Protein AF-A0A8I1EBP3-F1 (afdb_monomer_lite)

Organism: Pseudomonas putida (NCBI:txid303)

Structure (mmCIF, N/CA/C/O backbone):
data_AF-A0A8I1EBP3-F1
#
_entry.id   AF-A0A8I1EBP3-F1
#
loop_
_atom_site.group_PDB
_atom_site.id
_atom_site.type_symbol
_atom_site.label_atom_id
_atom_site.label_alt_id
_atom_site.label_comp_id
_atom_site.label_asym_id
_atom_site.label_entity_id
_atom_site.label_seq_id
_atom_site.pdbx_PDB_ins_code
_atom_site.Cartn_x
_atom_site.Cartn_y
_atom_site.Cartn_z
_atom_site.occupancy
_atom_site.B_iso_or_equiv
_atom_site.auth_seq_id
_atom_site.auth_comp_id
_atom_site.auth_asym_id
_atom_site.auth_atom_id
_atom_site.pdbx_PDB_model_num
ATOM 1 N N . MET A 1 1 ? 16.760 12.905 -13.684 1.00 45.09 1 MET A N 1
ATOM 2 C CA . MET A 1 1 ? 15.327 13.031 -13.357 1.00 45.09 1 MET A CA 1
ATOM 3 C C . MET A 1 1 ? 15.056 11.977 -12.306 1.00 45.09 1 MET A C 1
ATOM 5 O O . MET A 1 1 ? 15.352 10.825 -12.582 1.00 45.09 1 MET A O 1
ATOM 9 N N . SER A 1 2 ? 14.660 12.359 -11.092 1.00 52.59 2 SER A N 1
ATOM 10 C CA . SER A 1 2 ? 14.333 11.382 -10.048 1.00 52.59 2 SER A CA 1
ATOM 11 C C . SER A 1 2 ? 13.019 10.721 -10.438 1.00 52.59 2 SER A C 1
ATOM 13 O O . SER A 1 2 ? 11.999 11.402 -10.520 1.00 52.59 2 SER A O 1
ATOM 15 N N . VAL A 1 3 ? 13.074 9.441 -10.786 1.00 55.97 3 VAL A N 1
ATOM 16 C CA . VAL A 1 3 ? 11.904 8.676 -11.207 1.00 55.97 3 VAL A CA 1
ATOM 17 C C . VAL A 1 3 ? 11.140 8.260 -9.951 1.00 55.97 3 VAL A C 1
ATOM 19 O O . VAL A 1 3 ? 11.754 7.899 -8.946 1.00 55.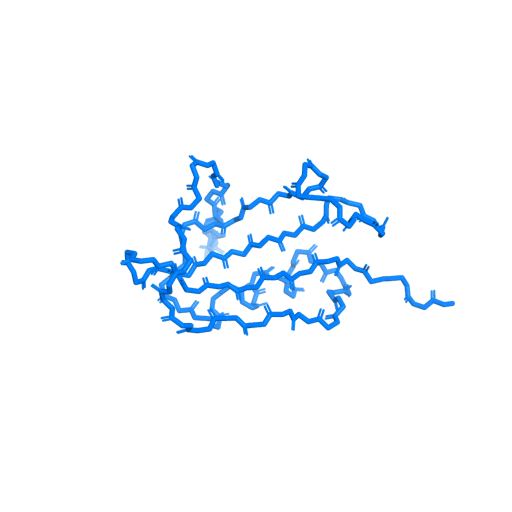97 3 VAL A O 1
ATOM 22 N N . LEU A 1 4 ? 9.820 8.435 -9.958 1.00 65.56 4 LEU A N 1
ATOM 23 C CA . LEU A 1 4 ? 8.978 8.283 -8.774 1.00 65.56 4 LEU A CA 1
ATOM 24 C C . LEU A 1 4 ? 8.028 7.101 -8.959 1.00 65.56 4 LEU A C 1
ATOM 26 O O . LEU A 1 4 ? 7.365 6.993 -9.991 1.00 65.56 4 LEU A O 1
ATOM 30 N N . HIS A 1 5 ? 7.940 6.239 -7.950 1.00 69.50 5 HIS A N 1
ATOM 31 C CA . HIS A 1 5 ? 6.904 5.210 -7.890 1.00 69.50 5 HIS A CA 1
ATOM 32 C C . HIS A 1 5 ? 5.564 5.841 -7.499 1.00 69.50 5 HIS A C 1
ATOM 34 O O . HIS A 1 5 ? 5.520 6.673 -6.585 1.00 69.50 5 HIS A O 1
ATOM 40 N N . ARG A 1 6 ? 4.477 5.419 -8.163 1.00 80.00 6 ARG A N 1
ATOM 41 C CA . ARG A 1 6 ? 3.110 5.715 -7.720 1.00 80.00 6 ARG A CA 1
ATOM 42 C C . ARG A 1 6 ? 2.914 5.113 -6.331 1.00 80.00 6 ARG A C 1
ATOM 44 O O . ARG A 1 6 ? 3.218 3.939 -6.129 1.00 80.00 6 ARG A O 1
ATOM 51 N N . CYS A 1 7 ? 2.437 5.925 -5.396 1.00 85.25 7 CYS A N 1
ATOM 52 C CA . CYS A 1 7 ? 2.168 5.522 -4.025 1.00 85.25 7 CYS A CA 1
ATOM 53 C C . CYS A 1 7 ? 0.872 6.193 -3.573 1.00 85.25 7 CYS A C 1
ATOM 55 O O . CYS A 1 7 ? 0.865 7.386 -3.291 1.00 85.25 7 CYS A O 1
ATOM 57 N N . ASP A 1 8 ? -0.217 5.441 -3.494 1.00 87.81 8 ASP A N 1
ATOM 58 C CA . ASP A 1 8 ? -1.497 5.966 -3.021 1.00 87.81 8 ASP A CA 1
ATOM 59 C C . ASP A 1 8 ? -1.848 5.279 -1.708 1.00 87.81 8 ASP A C 1
ATOM 61 O O . ASP A 1 8 ? -1.821 4.055 -1.630 1.00 87.81 8 ASP A O 1
ATOM 65 N N . ILE A 1 9 ? -2.164 6.048 -0.673 1.00 90.31 9 ILE A N 1
ATOM 66 C CA . ILE A 1 9 ? -2.591 5.557 0.637 1.00 90.31 9 ILE A CA 1
ATOM 67 C C . ILE A 1 9 ? -4.035 5.999 0.836 1.00 90.31 9 ILE A C 1
ATOM 69 O O . ILE A 1 9 ? -4.345 7.185 0.732 1.00 90.31 9 ILE A O 1
ATOM 73 N N . TRP A 1 10 ? -4.927 5.063 1.144 1.00 92.31 10 TRP A N 1
ATOM 74 C CA . TRP A 1 10 ? -6.324 5.389 1.412 1.00 92.31 10 TRP A CA 1
ATOM 75 C C . TRP A 1 10 ? -6.884 4.630 2.601 1.00 92.31 10 TRP A C 1
ATOM 77 O O . TRP A 1 10 ? -6.467 3.515 2.924 1.00 92.31 10 TRP A O 1
ATOM 87 N N . LYS A 1 11 ? -7.886 5.239 3.227 1.00 93.56 11 LYS A N 1
ATOM 88 C CA . LYS A 1 11 ? -8.728 4.603 4.229 1.00 93.56 11 LYS A CA 1
ATOM 89 C C . LYS A 1 11 ? -9.951 4.004 3.546 1.00 93.56 11 LYS A C 1
ATOM 91 O O . LYS A 1 11 ? -10.696 4.715 2.870 1.00 93.56 11 LYS A O 1
ATOM 96 N N . ALA A 1 12 ? -10.163 2.706 3.720 1.00 92.62 12 ALA A N 1
ATOM 97 C CA . ALA A 1 12 ? -11.312 2.013 3.153 1.00 92.62 12 ALA A CA 1
ATOM 98 C C . ALA A 1 12 ? -12.536 2.052 4.087 1.00 92.62 12 ALA A C 1
ATOM 100 O O . ALA A 1 12 ? -12.460 2.464 5.249 1.00 92.62 12 ALA A O 1
ATOM 101 N N . THR A 1 13 ? -13.683 1.598 3.575 1.00 92.31 13 THR A N 1
ATOM 102 C CA . THR A 1 13 ? -14.967 1.561 4.301 1.00 92.31 13 THR A CA 1
ATOM 103 C C . THR A 1 13 ? -14.956 0.695 5.563 1.00 92.31 13 THR A C 1
ATOM 105 O O . THR A 1 13 ? -15.797 0.870 6.442 1.00 92.31 13 THR A O 1
ATOM 108 N N . ASP A 1 14 ? -14.016 -0.242 5.681 1.00 91.38 14 ASP A N 1
ATOM 109 C CA . ASP A 1 14 ? -13.806 -1.063 6.880 1.00 91.38 14 ASP A CA 1
ATOM 110 C C . ASP A 1 14 ? -12.972 -0.353 7.964 1.00 91.38 14 ASP A C 1
ATOM 112 O O . ASP A 1 14 ? -12.621 -0.950 8.982 1.00 91.38 14 ASP A O 1
ATOM 116 N N . SER A 1 15 ? -12.676 0.936 7.766 1.00 89.06 15 SER A N 1
ATOM 117 C CA . SER A 1 15 ? -11.809 1.756 8.615 1.00 89.06 15 SER A CA 1
ATOM 118 C C . SER A 1 15 ? -10.352 1.292 8.693 1.00 89.06 15 SER A C 1
ATOM 120 O O . SER A 1 15 ? -9.626 1.784 9.556 1.00 89.06 15 SER A O 1
ATOM 122 N N . GLN A 1 16 ? -9.914 0.399 7.803 1.00 93.12 16 GLN A N 1
ATOM 123 C CA . GLN A 1 16 ? -8.512 0.024 7.654 1.00 93.12 16 GLN A CA 1
ATOM 124 C C . GLN A 1 16 ? -7.836 0.876 6.581 1.00 93.12 16 GLN A C 1
ATOM 126 O O . GLN A 1 16 ? -8.476 1.436 5.686 1.00 93.12 16 GLN A O 1
ATOM 131 N N . TRP A 1 17 ? -6.518 0.968 6.683 1.00 92.56 17 TRP A N 1
ATOM 132 C CA . TRP A 1 17 ? -5.677 1.652 5.718 1.00 92.56 17 TRP A CA 1
ATOM 133 C C . TRP A 1 17 ? -5.113 0.666 4.706 1.00 92.56 17 TRP A C 1
ATOM 135 O O . TRP A 1 17 ? -4.749 -0.466 5.033 1.00 92.56 17 TRP A O 1
ATOM 145 N N . TYR A 1 18 ? -5.023 1.116 3.467 1.00 91.62 18 TYR A N 1
ATOM 146 C CA . TYR A 1 18 ? -4.490 0.368 2.345 1.00 91.62 18 TYR A CA 1
ATOM 147 C C . TYR A 1 18 ? -3.555 1.260 1.550 1.00 91.62 18 TYR A C 1
ATOM 149 O O . TYR A 1 18 ? -3.638 2.487 1.609 1.00 91.62 18 TYR A O 1
ATOM 157 N N . MET A 1 19 ? -2.643 0.628 0.825 1.00 89.75 19 MET A N 1
ATOM 158 C CA . MET A 1 19 ? -1.650 1.326 0.030 1.00 89.75 19 MET A CA 1
ATOM 159 C C . MET A 1 19 ? -1.493 0.651 -1.327 1.00 89.75 19 MET A C 1
ATOM 161 O O . MET A 1 19 ? -1.340 -0.560 -1.391 1.00 89.75 19 MET A O 1
ATOM 165 N N . LEU A 1 20 ? -1.470 1.419 -2.405 1.00 88.38 20 LEU A N 1
ATOM 166 C CA . LEU A 1 20 ? -1.214 0.976 -3.769 1.00 88.38 20 LEU A CA 1
ATOM 167 C C . LEU A 1 20 ? 0.174 1.469 -4.149 1.00 88.38 20 LEU A C 1
ATOM 169 O O . LEU A 1 20 ? 0.458 2.661 -4.043 1.00 88.38 20 LEU A O 1
ATOM 173 N N . VAL A 1 21 ? 1.030 0.558 -4.591 1.00 86.25 21 VAL A N 1
ATOM 174 C CA . VAL A 1 21 ? 2.397 0.871 -5.001 1.00 86.25 21 VAL A CA 1
ATOM 175 C C . VAL A 1 21 ? 2.638 0.343 -6.399 1.00 86.25 21 VAL A C 1
ATOM 177 O O . VAL A 1 21 ? 2.418 -0.837 -6.644 1.00 86.25 21 VAL A O 1
ATOM 180 N N . GLY A 1 22 ? 3.134 1.200 -7.287 1.00 84.19 22 GLY A N 1
ATOM 181 C CA . GLY A 1 22 ? 3.574 0.792 -8.619 1.00 84.19 22 GLY A CA 1
ATOM 182 C C . GLY A 1 22 ? 4.752 -0.182 -8.555 1.00 84.19 22 GLY A C 1
ATOM 183 O O . GLY A 1 22 ? 5.782 0.140 -7.954 1.00 84.19 22 GLY A O 1
ATOM 184 N N . ASP A 1 23 ? 4.617 -1.343 -9.197 1.00 80.31 23 ASP A N 1
ATOM 185 C CA . ASP A 1 23 ? 5.627 -2.411 -9.199 1.00 80.31 23 ASP A CA 1
ATOM 186 C C . ASP A 1 23 ? 6.917 -1.989 -9.912 1.00 80.31 23 ASP A C 1
ATOM 188 O O . ASP A 1 23 ? 8.005 -2.492 -9.619 1.00 80.31 23 ASP A O 1
ATOM 192 N N . PHE A 1 24 ? 6.806 -1.025 -10.823 1.00 74.81 24 PHE A N 1
ATOM 193 C CA . PHE A 1 24 ? 7.914 -0.426 -11.544 1.00 74.81 24 PHE A CA 1
ATOM 194 C C . PHE A 1 24 ? 7.759 1.094 -11.651 1.00 74.81 24 PHE A C 1
ATOM 196 O O . PHE A 1 24 ? 6.712 1.687 -11.381 1.00 74.81 24 PHE A O 1
ATOM 203 N N . GLU A 1 25 ? 8.857 1.741 -12.019 1.00 71.94 25 GLU A N 1
ATOM 204 C CA . GLU A 1 25 ? 8.908 3.170 -12.296 1.00 71.94 25 GLU A CA 1
ATOM 205 C C . GLU A 1 25 ? 7.930 3.549 -13.422 1.00 71.94 25 GLU A C 1
ATOM 207 O O . GLU A 1 25 ? 7.910 2.899 -14.460 1.00 71.94 25 GLU A O 1
ATOM 212 N N . HIS A 1 26 ? 7.145 4.619 -13.251 1.00 69.69 26 HIS A N 1
ATOM 213 C CA . HIS A 1 26 ? 6.080 5.039 -14.184 1.00 69.69 26 HIS A CA 1
ATOM 214 C C . HIS A 1 26 ? 4.848 4.126 -14.286 1.00 69.69 26 HIS A C 1
ATOM 216 O O . HIS A 1 26 ? 4.004 4.380 -15.145 1.00 69.69 26 HIS A O 1
ATOM 222 N N . ALA A 1 27 ? 4.683 3.134 -13.406 1.00 73.62 27 ALA A N 1
ATOM 223 C CA . ALA A 1 27 ? 3.420 2.408 -13.284 1.00 73.62 27 ALA A CA 1
ATOM 224 C C . ALA A 1 27 ? 2.285 3.387 -12.922 1.00 73.62 27 ALA A C 1
ATOM 226 O O . ALA A 1 27 ? 2.169 3.857 -11.786 1.00 73.62 27 ALA A O 1
ATOM 227 N N . SER A 1 28 ? 1.488 3.760 -13.923 1.00 69.88 28 SER A N 1
ATOM 228 C CA . SER A 1 28 ? 0.332 4.644 -13.772 1.00 69.88 28 SER A CA 1
ATOM 229 C C . SER A 1 28 ? -0.974 3.872 -13.717 1.00 69.88 28 SER A C 1
ATOM 231 O O . SER A 1 28 ? -1.945 4.386 -13.166 1.00 69.88 28 SER A O 1
ATOM 233 N N . GLU A 1 29 ? -1.016 2.665 -14.279 1.00 78.00 29 GLU A N 1
ATOM 234 C CA . GLU A 1 29 ? -2.225 1.850 -14.312 1.00 78.00 29 GLU A CA 1
ATOM 235 C C . GLU A 1 29 ? -2.345 1.000 -13.039 1.00 78.00 29 GLU A C 1
ATOM 237 O O . GLU A 1 29 ? -1.332 0.541 -12.508 1.00 78.00 29 GLU A O 1
ATOM 242 N N . PRO A 1 30 ? -3.565 0.789 -12.507 1.00 73.12 30 PRO A N 1
ATOM 243 C CA . PRO A 1 30 ? -3.761 -0.016 -11.302 1.00 73.12 30 PRO A CA 1
ATOM 244 C C . PRO A 1 30 ? -3.286 -1.467 -11.4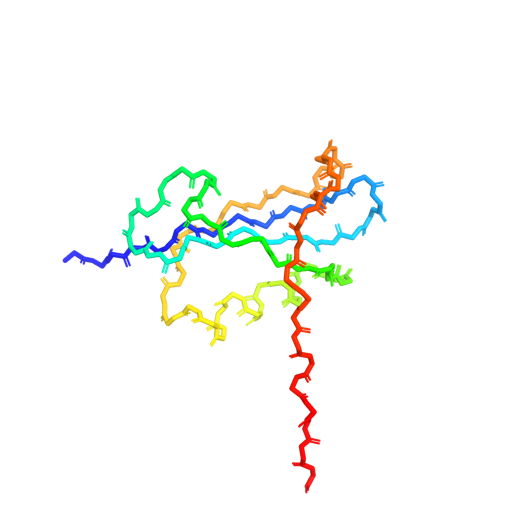38 1.00 73.12 30 PRO A C 1
ATOM 246 O O . PRO A 1 30 ? -2.943 -2.076 -10.433 1.00 73.12 30 PRO A O 1
ATOM 249 N N . GLU A 1 31 ? -3.279 -2.018 -12.655 1.00 79.62 31 GLU A N 1
ATOM 250 C CA . GLU A 1 31 ? -2.819 -3.386 -12.939 1.00 79.62 31 GLU A CA 1
ATOM 251 C C . GLU A 1 31 ? -1.307 -3.568 -12.768 1.00 79.62 31 GLU A C 1
ATOM 253 O O . GLU A 1 31 ? -0.855 -4.647 -12.396 1.00 79.62 31 GLU A O 1
ATOM 258 N N . ASP A 1 32 ? -0.548 -2.489 -12.949 1.00 82.56 32 ASP A N 1
ATOM 259 C CA . ASP A 1 32 ? 0.899 -2.436 -12.742 1.00 82.56 32 ASP A CA 1
ATOM 260 C C . ASP A 1 32 ? 1.269 -2.091 -11.292 1.00 82.56 32 ASP A C 1
ATOM 262 O O . ASP A 1 32 ? 2.415 -1.751 -10.977 1.00 82.56 32 ASP A O 1
ATOM 266 N N . CYS A 1 33 ? 0.279 -2.101 -10.402 1.00 84.88 33 CYS A N 1
ATOM 267 C CA . CYS A 1 33 ? 0.444 -1.722 -9.018 1.00 84.88 33 CYS A CA 1
ATOM 268 C C . CYS A 1 33 ? 0.035 -2.853 -8.076 1.00 84.88 33 CYS A C 1
ATOM 270 O O . CYS A 1 33 ? -1.051 -3.424 -8.164 1.00 84.88 33 CYS A O 1
ATOM 272 N N . THR A 1 34 ? 0.857 -3.094 -7.064 1.00 87.06 34 THR A N 1
ATOM 273 C CA . THR A 1 34 ? 0.510 -3.983 -5.964 1.00 87.06 34 THR A CA 1
ATOM 274 C C . THR A 1 34 ? -0.2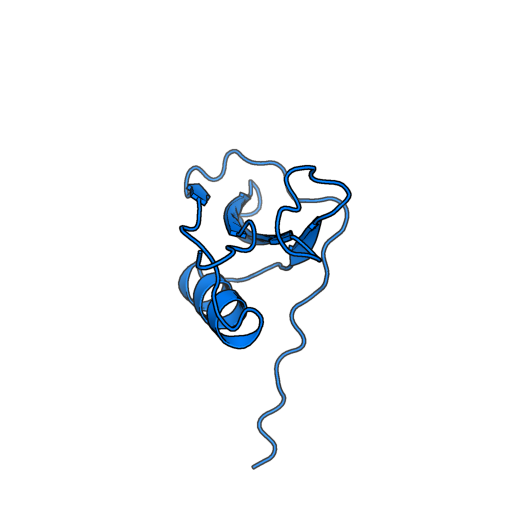09 -3.213 -4.860 1.00 87.06 34 THR A C 1
ATOM 276 O O . THR A 1 34 ? 0.290 -2.213 -4.338 1.00 87.06 34 THR A O 1
ATOM 279 N N . THR A 1 35 ? -1.362 -3.729 -4.433 1.00 90.00 35 THR A N 1
ATOM 280 C CA . THR A 1 35 ? -2.047 -3.248 -3.227 1.00 90.00 35 THR A CA 1
ATOM 281 C C . THR A 1 35 ? -1.518 -3.961 -1.985 1.00 90.00 35 THR A C 1
ATOM 283 O O . THR A 1 35 ? -1.400 -5.184 -1.958 1.00 90.00 35 THR A O 1
ATOM 286 N N . TYR A 1 36 ? -1.255 -3.210 -0.923 1.00 89.38 36 TYR A N 1
ATOM 287 C CA . TYR A 1 36 ? -0.783 -3.654 0.378 1.00 89.38 36 TYR A CA 1
ATOM 288 C C . TYR A 1 36 ? -1.776 -3.261 1.472 1.00 89.38 36 TYR A C 1
ATOM 290 O O . TYR A 1 36 ? -2.405 -2.205 1.416 1.00 89.38 36 TYR A O 1
ATOM 298 N N . GLY A 1 37 ? -1.894 -4.111 2.487 1.00 90.00 37 GLY A N 1
ATOM 299 C CA . GLY A 1 37 ? -2.747 -3.877 3.651 1.00 90.00 37 GLY A CA 1
ATOM 300 C C . GLY A 1 37 ? -3.358 -5.174 4.189 1.00 90.00 37 GLY A C 1
ATOM 301 O O . GLY A 1 37 ? -2.968 -6.265 3.762 1.00 90.00 37 GLY A O 1
ATOM 302 N N . PRO A 1 38 ? -4.307 -5.091 5.131 1.00 92.19 38 PRO A N 1
ATOM 303 C CA . PRO A 1 38 ? -4.722 -3.877 5.838 1.00 92.19 38 PRO A CA 1
ATOM 304 C C . PRO A 1 38 ? -3.647 -3.368 6.814 1.00 92.19 38 PRO A C 1
ATOM 306 O O . PRO A 1 38 ? -2.905 -4.159 7.405 1.00 92.19 38 PRO A O 1
ATOM 309 N N . PHE A 1 39 ? -3.594 -2.051 6.990 1.00 89.88 39 PHE A N 1
ATOM 310 C CA . PHE A 1 39 ? -2.835 -1.341 8.018 1.00 89.88 39 PHE A CA 1
ATOM 311 C C . PHE A 1 39 ? -3.807 -0.714 9.028 1.00 89.88 39 PHE A C 1
ATOM 313 O O . PHE A 1 39 ? -4.895 -0.268 8.660 1.00 89.88 39 PHE A O 1
ATOM 320 N N . ASN A 1 40 ? -3.417 -0.665 10.303 1.00 88.06 40 ASN A N 1
ATOM 321 C CA . ASN A 1 40 ? -4.267 -0.079 11.344 1.00 88.06 40 ASN A CA 1
ATOM 322 C C . ASN A 1 40 ? -4.211 1.453 11.330 1.00 88.06 40 ASN A C 1
ATOM 324 O O . ASN A 1 40 ? -5.215 2.112 11.592 1.00 88.06 40 ASN A O 1
ATOM 328 N N . GLU A 1 41 ? -3.038 2.007 11.027 1.00 88.56 41 GLU A N 1
ATOM 329 C CA . GLU A 1 41 ? -2.762 3.440 11.046 1.00 88.56 41 GLU A CA 1
ATOM 330 C C . GLU A 1 41 ? -2.177 3.894 9.704 1.00 88.56 41 GLU A C 1
ATOM 332 O O . GLU A 1 41 ? -1.535 3.118 8.994 1.00 88.56 41 GLU A O 1
ATOM 337 N N . GLU A 1 42 ? -2.388 5.166 9.364 1.00 88.25 42 GLU A N 1
ATOM 338 C CA . GLU A 1 42 ? -1.792 5.798 8.179 1.00 88.25 42 GLU A CA 1
ATOM 339 C C . GLU A 1 42 ? -0.262 5.728 8.230 1.00 88.25 42 GLU A C 1
ATOM 341 O O . GLU A 1 42 ? 0.398 5.426 7.236 1.00 88.25 42 GLU A O 1
ATOM 346 N N . GLU A 1 43 ? 0.303 5.958 9.416 1.00 86.75 43 GLU A N 1
ATOM 347 C CA . GLU A 1 43 ? 1.745 6.007 9.618 1.00 86.75 43 GLU A CA 1
ATOM 348 C C . GLU A 1 43 ? 2.406 4.640 9.396 1.00 86.75 43 GLU A C 1
ATOM 350 O O . GLU A 1 43 ? 3.491 4.581 8.822 1.00 86.75 43 GLU A O 1
ATOM 355 N N . ASP A 1 44 ? 1.726 3.533 9.721 1.00 87.62 44 ASP A N 1
ATOM 356 C CA . ASP A 1 44 ? 2.193 2.180 9.388 1.00 87.62 44 ASP A CA 1
ATOM 357 C C . ASP A 1 44 ? 2.309 1.985 7.867 1.00 87.62 44 ASP A C 1
ATOM 359 O O . ASP A 1 44 ? 3.291 1.415 7.378 1.00 87.62 44 ASP A O 1
ATOM 363 N N . ALA A 1 45 ? 1.310 2.458 7.113 1.00 86.19 45 ALA A N 1
ATOM 364 C CA . ALA A 1 45 ? 1.307 2.379 5.655 1.00 86.19 45 ALA A CA 1
ATOM 365 C C . ALA A 1 45 ? 2.426 3.245 5.058 1.00 86.19 45 ALA A C 1
ATOM 367 O O . ALA A 1 45 ? 3.173 2.786 4.192 1.00 86.19 45 ALA A O 1
ATOM 368 N N . TYR A 1 46 ? 2.604 4.462 5.579 1.00 83.31 46 TYR A N 1
ATOM 369 C CA . TYR A 1 46 ? 3.659 5.377 5.151 1.00 83.31 46 TYR A CA 1
ATOM 370 C C . TYR A 1 46 ? 5.067 4.843 5.457 1.00 83.31 46 TYR A C 1
ATOM 372 O O . TYR A 1 46 ? 5.938 4.834 4.586 1.00 83.31 46 TYR A O 1
ATOM 380 N N . GLN A 1 47 ? 5.303 4.331 6.668 1.00 84.62 47 GLN A N 1
ATOM 381 C CA . GLN A 1 47 ? 6.576 3.705 7.043 1.00 84.62 47 GLN A CA 1
ATOM 382 C C . GLN A 1 47 ? 6.872 2.486 6.167 1.00 84.62 47 GLN A C 1
ATOM 384 O O . GLN A 1 47 ? 8.007 2.295 5.720 1.00 84.62 47 GLN A O 1
ATOM 389 N N . PHE A 1 48 ? 5.852 1.678 5.863 1.00 84.62 48 PHE A N 1
ATOM 390 C CA . PHE A 1 48 ? 6.008 0.561 4.942 1.00 84.62 48 PHE A CA 1
ATOM 391 C C . PHE A 1 48 ? 6.395 1.045 3.535 1.00 84.62 48 PHE A C 1
ATOM 393 O O . PHE A 1 48 ? 7.349 0.501 2.973 1.00 84.62 48 PHE A O 1
ATOM 400 N N . ALA A 1 49 ? 5.746 2.090 3.008 1.00 80.12 49 ALA A N 1
ATOM 401 C CA . ALA A 1 49 ? 6.103 2.714 1.731 1.00 80.12 49 ALA A CA 1
ATOM 402 C C . ALA A 1 49 ? 7.575 3.148 1.708 1.00 80.12 49 ALA A C 1
ATOM 404 O O . ALA A 1 49 ? 8.326 2.705 0.843 1.00 80.12 49 ALA A O 1
ATOM 405 N N . CYS A 1 50 ? 8.012 3.920 2.708 1.00 79.56 50 CYS A N 1
ATOM 406 C CA . CYS A 1 50 ? 9.393 4.395 2.852 1.00 79.56 50 CYS A CA 1
ATOM 407 C C . CYS A 1 50 ? 10.417 3.258 3.003 1.00 79.56 50 CYS A C 1
ATOM 409 O O . CYS A 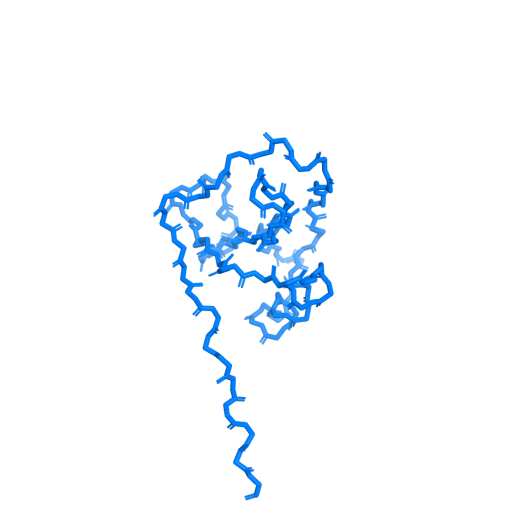1 50 ? 11.561 3.391 2.579 1.00 79.56 50 CYS A O 1
ATOM 411 N N . SER A 1 51 ? 10.030 2.133 3.615 1.00 80.25 51 SER A N 1
ATOM 412 C CA . SER A 1 51 ? 10.912 0.967 3.776 1.00 80.25 51 SER A CA 1
ATOM 413 C C . SER A 1 51 ? 11.066 0.140 2.495 1.00 80.25 51 SER A C 1
ATOM 415 O O . SER A 1 51 ? 12.090 -0.514 2.292 1.00 80.25 51 SER A O 1
ATOM 417 N N . ARG A 1 52 ? 10.027 0.125 1.651 1.00 72.94 52 ARG A N 1
ATOM 418 C CA . ARG A 1 52 ? 9.922 -0.719 0.452 1.00 72.94 52 ARG A CA 1
ATOM 419 C C . ARG A 1 52 ? 10.399 0.019 -0.793 1.00 72.94 52 ARG A C 1
ATOM 421 O O . ARG A 1 52 ? 11.027 -0.577 -1.662 1.00 72.94 52 ARG A O 1
ATOM 428 N N . LEU A 1 53 ? 10.079 1.303 -0.867 1.00 69.81 53 LEU A N 1
ATOM 429 C CA . LEU A 1 53 ? 10.417 2.198 -1.954 1.00 69.81 53 LEU A CA 1
ATOM 430 C C . LEU A 1 53 ? 11.591 3.050 -1.482 1.00 69.81 53 LEU A C 1
ATOM 432 O O . LEU A 1 53 ? 11.460 3.827 -0.546 1.00 69.81 53 LEU A O 1
ATOM 436 N N . GLY A 1 54 ? 12.750 2.926 -2.131 1.00 59.78 54 GLY A N 1
ATOM 437 C CA . GLY A 1 54 ? 13.899 3.790 -1.828 1.00 59.78 54 GLY A CA 1
ATOM 438 C C . GLY A 1 54 ? 13.639 5.271 -2.143 1.00 59.78 54 GLY A C 1
ATOM 439 O O . GLY A 1 54 ? 14.383 6.136 -1.690 1.00 59.78 54 GLY A O 1
ATOM 440 N N . ASN A 1 55 ? 12.592 5.549 -2.927 1.00 62.94 55 ASN A N 1
ATOM 441 C CA . ASN A 1 55 ? 12.111 6.878 -3.279 1.00 62.94 55 ASN A CA 1
ATOM 442 C C . ASN A 1 55 ? 10.625 6.793 -3.695 1.00 62.94 55 ASN A C 1
ATOM 444 O O . ASN A 1 55 ? 10.324 6.765 -4.896 1.00 62.94 55 ASN A O 1
ATOM 448 N N . PRO A 1 56 ? 9.679 6.666 -2.743 1.00 59.94 56 PRO A N 1
ATOM 449 C CA . PRO A 1 56 ? 8.278 6.876 -3.074 1.00 59.94 56 PRO A CA 1
ATOM 450 C C . PRO A 1 56 ? 8.168 8.315 -3.582 1.00 59.94 56 PRO A C 1
ATOM 452 O O . PRO A 1 56 ? 8.803 9.216 -3.038 1.00 59.94 56 PRO A O 1
ATOM 455 N N . GLY A 1 57 ? 7.424 8.560 -4.652 1.00 59.38 57 GLY A N 1
ATOM 456 C CA . GLY A 1 57 ? 7.152 9.936 -5.051 1.00 59.38 57 GLY A CA 1
ATOM 457 C C . GLY A 1 57 ? 6.372 10.728 -4.012 1.00 59.38 57 GLY A C 1
ATOM 458 O O . GLY A 1 57 ? 6.250 10.362 -2.845 1.00 59.38 57 GLY A O 1
ATOM 459 N N . GLY A 1 58 ? 5.753 11.814 -4.473 1.00 63.09 58 GLY A N 1
ATOM 460 C CA . GLY A 1 58 ? 4.583 12.311 -3.759 1.00 63.09 58 GLY A CA 1
ATOM 461 C C . GLY A 1 58 ? 3.569 11.173 -3.636 1.00 63.09 58 GLY A C 1
ATOM 462 O O . GLY A 1 58 ? 3.326 10.471 -4.619 1.00 63.09 58 GLY A O 1
ATOM 463 N N . TYR A 1 59 ? 3.024 10.977 -2.438 1.00 70.94 59 TYR A N 1
ATOM 464 C CA . TYR A 1 59 ? 1.946 10.026 -2.220 1.00 70.94 59 TYR A CA 1
ATOM 465 C C . TYR A 1 59 ? 0.600 10.745 -2.259 1.00 70.94 59 TYR A C 1
ATOM 467 O O . TYR A 1 59 ? 0.479 11.880 -1.788 1.00 70.94 59 TYR A O 1
ATOM 475 N N . MET A 1 60 ? -0.414 10.098 -2.828 1.00 81.38 60 MET A N 1
ATOM 476 C CA . MET A 1 60 ? -1.791 10.562 -2.699 1.00 81.38 60 MET A CA 1
ATOM 477 C C . MET A 1 60 ? -2.366 9.990 -1.406 1.00 81.38 60 MET A C 1
ATOM 479 O O . MET A 1 60 ? -2.331 8.780 -1.208 1.00 81.38 60 MET A O 1
ATOM 483 N N . LEU A 1 61 ? -2.876 10.849 -0.525 1.00 86.31 61 LEU A N 1
ATOM 484 C CA . LEU A 1 61 ? -3.526 10.435 0.716 1.00 86.31 61 LEU A CA 1
ATOM 485 C C . LEU A 1 61 ? -5.032 10.690 0.629 1.00 86.31 61 LEU A C 1
ATOM 487 O O . LEU A 1 61 ? -5.451 11.835 0.455 1.00 86.31 61 LEU A O 1
ATOM 491 N N . ASP A 1 62 ? -5.837 9.643 0.805 1.00 88.00 62 ASP A N 1
ATOM 492 C CA . ASP A 1 62 ? -7.292 9.744 0.939 1.00 88.00 62 ASP A CA 1
ATOM 493 C C . ASP A 1 62 ? -7.781 9.158 2.272 1.00 88.00 62 ASP A C 1
ATOM 495 O O . ASP A 1 62 ? -7.979 7.953 2.430 1.00 88.00 62 ASP A O 1
ATOM 499 N N . ALA A 1 63 ? -8.029 10.034 3.244 1.00 89.12 63 ALA A N 1
ATOM 500 C CA . ALA A 1 63 ? -8.556 9.662 4.555 1.00 89.12 63 ALA A CA 1
ATOM 501 C C . ALA A 1 63 ? -10.099 9.616 4.613 1.00 89.12 63 ALA A C 1
ATOM 503 O O . ALA A 1 63 ? -10.661 9.495 5.705 1.00 89.12 63 ALA A O 1
ATOM 504 N N . SER A 1 64 ? -10.802 9.732 3.477 1.00 86.81 64 SER A N 1
ATOM 505 C CA . SER A 1 64 ? -12.268 9.856 3.433 1.00 86.81 64 SER A CA 1
ATOM 506 C C . SER A 1 64 ? -13.017 8.644 3.991 1.00 86.81 64 SER A C 1
ATOM 508 O O . SER A 1 64 ? -14.183 8.772 4.368 1.00 86.81 64 SER A O 1
ATOM 510 N N . GLY A 1 65 ? -12.394 7.459 4.010 1.00 84.62 65 GLY A N 1
ATOM 511 C CA . GLY A 1 65 ? -13.075 6.216 4.384 1.00 84.62 65 GLY A CA 1
ATOM 512 C C . GLY A 1 65 ? -14.148 5.788 3.377 1.00 84.62 65 GLY A C 1
ATOM 513 O O . GLY A 1 65 ? -14.970 4.932 3.691 1.00 84.62 65 GLY A O 1
ATOM 514 N N . SER A 1 66 ? -14.188 6.41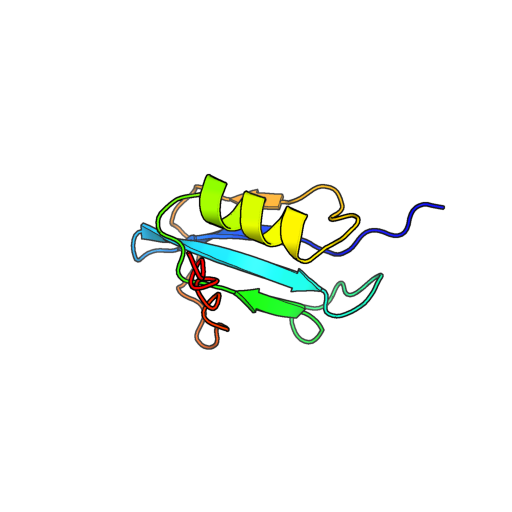7 2.198 1.00 86.25 66 SER A N 1
ATOM 515 C CA . SER A 1 66 ? -15.222 6.190 1.179 1.00 86.25 66 SER A CA 1
ATOM 516 C C . SER A 1 66 ? -14.780 5.202 0.100 1.00 86.25 66 SER A C 1
ATOM 518 O O . SER A 1 66 ? -15.607 4.724 -0.677 1.00 86.25 66 SER A O 1
ATOM 520 N N . ALA A 1 67 ? -13.486 4.886 0.047 1.00 86.88 67 ALA A N 1
ATOM 521 C CA . ALA A 1 67 ? -12.935 3.941 -0.905 1.00 86.88 67 ALA A CA 1
ATOM 522 C C . ALA A 1 67 ? -13.333 2.496 -0.545 1.00 86.88 67 ALA A C 1
ATOM 524 O O . ALA A 1 67 ? -13.341 2.124 0.635 1.00 86.88 67 ALA A O 1
ATOM 525 N N . PRO A 1 68 ? -13.656 1.657 -1.542 1.00 88.25 68 PRO A N 1
ATOM 526 C CA . PRO A 1 68 ? -13.976 0.261 -1.296 1.00 88.25 68 PRO A CA 1
ATOM 527 C C . PRO A 1 68 ? -12.758 -0.490 -0.747 1.00 88.25 68 PRO A C 1
ATOM 529 O O . PRO A 1 68 ? -11.607 -0.168 -1.053 1.00 88.25 68 PRO A O 1
ATOM 532 N N . VAL A 1 69 ? -13.026 -1.530 0.042 1.00 88.69 69 VAL A N 1
ATOM 533 C CA . VAL A 1 69 ? -11.990 -2.475 0.467 1.00 88.69 69 VAL A CA 1
ATOM 534 C C . VAL A 1 69 ? -11.444 -3.186 -0.778 1.00 88.69 69 VAL A C 1
ATOM 536 O O . VAL A 1 69 ? -12.239 -3.733 -1.549 1.00 88.69 69 VAL A O 1
ATOM 539 N N . PRO A 1 70 ? -10.121 -3.185 -1.011 1.00 86.69 70 PRO A N 1
ATOM 540 C CA . PRO A 1 70 ? -9.543 -3.864 -2.161 1.00 86.69 70 PRO A CA 1
ATOM 541 C C . PRO A 1 70 ? -9.768 -5.378 -2.071 1.00 86.69 70 PRO A C 1
ATOM 543 O O . PRO A 1 70 ? -9.559 -5.992 -1.024 1.00 86.69 70 PRO A O 1
ATOM 546 N N . ASN A 1 71 ? -10.172 -5.984 -3.192 1.00 83.44 71 ASN A N 1
ATOM 547 C CA . ASN A 1 71 ? -10.428 -7.427 -3.279 1.00 83.44 71 ASN A CA 1
ATOM 548 C C . ASN A 1 71 ? -9.146 -8.257 -3.119 1.00 83.44 71 ASN A C 1
ATOM 550 O O . ASN A 1 71 ? -9.182 -9.353 -2.561 1.00 83.44 71 ASN A O 1
ATOM 554 N N . GLU A 1 72 ? -8.017 -7.726 -3.588 1.00 84.00 72 GLU A N 1
ATOM 555 C CA . GLU A 1 72 ? -6.707 -8.361 -3.508 1.00 84.00 72 GLU A CA 1
ATOM 556 C C . GLU A 1 72 ? -5.730 -7.400 -2.835 1.00 84.00 72 GLU A C 1
ATOM 558 O O . GLU A 1 72 ? -5.553 -6.261 -3.263 1.00 84.00 72 GLU A O 1
ATOM 563 N N . CYS A 1 73 ? -5.110 -7.847 -1.745 1.00 86.31 73 CYS A N 1
ATOM 564 C CA . CYS A 1 73 ? -4.057 -7.096 -1.079 1.00 86.31 73 CYS A CA 1
ATOM 565 C C . CYS A 1 73 ? -2.985 -8.033 -0.522 1.00 86.31 73 CYS A C 1
ATOM 567 O O . CYS A 1 73 ? -3.257 -9.101 0.037 1.00 86.31 73 CYS A O 1
ATOM 569 N N . VAL A 1 74 ? -1.733 -7.612 -0.663 1.00 87.31 74 VAL A N 1
ATOM 570 C CA . VAL A 1 74 ? -0.578 -8.272 -0.076 1.00 87.31 74 VAL A CA 1
ATOM 571 C C . VAL A 1 74 ? -0.457 -7.815 1.367 1.00 87.31 74 VAL A C 1
ATOM 573 O O . VAL A 1 74 ? -0.194 -6.647 1.659 1.00 87.31 74 VAL A O 1
ATOM 576 N N . ARG A 1 75 ? -0.603 -8.758 2.299 1.00 83.94 75 ARG A N 1
ATOM 577 C CA . ARG A 1 75 ? -0.406 -8.446 3.714 1.00 83.94 75 ARG A CA 1
ATOM 578 C C . ARG A 1 75 ? 1.049 -8.051 3.959 1.00 83.94 75 ARG A C 1
ATOM 580 O O . ARG A 1 75 ? 1.936 -8.864 3.664 1.00 83.94 75 ARG A O 1
ATOM 587 N N . PRO A 1 76 ? 1.318 -6.863 4.532 1.00 71.50 76 PRO A N 1
ATOM 588 C CA . PRO A 1 76 ? 2.666 -6.498 4.930 1.00 71.50 76 PRO A CA 1
ATOM 589 C C . PRO A 1 76 ? 3.139 -7.544 5.941 1.00 71.50 76 PRO A C 1
ATOM 591 O O . PRO A 1 76 ? 2.572 -7.702 7.027 1.00 71.50 76 PRO A O 1
ATOM 594 N N . ARG A 1 77 ? 4.144 -8.346 5.569 1.00 66.56 77 ARG A N 1
ATOM 595 C CA . ARG A 1 77 ? 4.741 -9.295 6.510 1.00 66.56 77 ARG A CA 1
ATOM 596 C C . ARG A 1 77 ? 5.357 -8.456 7.620 1.00 66.56 77 ARG A C 1
ATOM 598 O O . ARG A 1 77 ? 6.340 -7.767 7.368 1.00 66.56 77 ARG A O 1
ATOM 605 N N . ARG A 1 78 ? 4.791 -8.519 8.832 1.00 55.34 78 ARG A N 1
ATOM 606 C CA . ARG A 1 78 ? 5.455 -7.997 10.031 1.00 55.34 78 ARG A CA 1
ATOM 607 C C . ARG A 1 78 ? 6.862 -8.578 10.026 1.00 55.34 78 ARG A C 1
ATOM 609 O O . ARG A 1 78 ? 7.010 -9.799 10.133 1.00 55.34 78 ARG A O 1
ATOM 616 N N . HIS A 1 79 ? 7.871 -7.727 9.846 1.00 45.88 79 HIS A N 1
ATOM 617 C CA . HIS A 1 79 ? 9.242 -8.113 10.125 1.00 45.88 79 HIS A CA 1
ATOM 618 C C . HIS A 1 79 ? 9.215 -8.569 11.582 1.00 45.88 79 HIS A C 1
ATOM 620 O O . HIS A 1 79 ? 8.988 -7.771 12.489 1.00 45.88 79 HIS A O 1
ATOM 626 N N . LYS A 1 80 ? 9.306 -9.882 11.813 1.00 40.72 80 LYS A N 1
ATOM 627 C CA . LYS A 1 80 ? 9.565 -10.388 13.153 1.00 40.72 80 LYS A CA 1
ATOM 628 C C . LYS A 1 80 ? 10.940 -9.836 13.492 1.00 40.72 80 LYS A C 1
ATOM 630 O O . LYS A 1 80 ? 11.919 -10.318 12.930 1.00 40.72 80 LYS A O 1
ATOM 635 N N . SER A 1 81 ? 10.996 -8.808 14.335 1.00 39.22 81 SER A N 1
ATOM 636 C CA . SER A 1 81 ? 12.233 -8.412 14.994 1.00 39.22 81 SER A CA 1
ATOM 637 C C . SER A 1 81 ? 12.777 -9.661 15.672 1.00 39.22 81 SER A C 1
ATOM 639 O O . SER A 1 81 ? 12.176 -10.188 16.610 1.00 39.22 81 SER A O 1
ATOM 641 N N . ILE A 1 82 ? 13.842 -10.206 15.097 1.00 44.41 82 ILE A N 1
ATOM 642 C CA . ILE A 1 82 ? 14.634 -11.254 15.717 1.00 44.41 82 ILE A CA 1
ATOM 643 C C . ILE A 1 82 ? 15.485 -10.488 16.727 1.00 44.41 82 ILE A C 1
ATOM 645 O O . ILE A 1 82 ? 16.281 -9.639 16.327 1.00 44.41 82 ILE A O 1
ATOM 649 N N . TRP A 1 83 ? 15.165 -10.679 18.005 1.00 48.19 83 TRP A N 1
ATOM 650 C CA . TRP A 1 83 ? 15.910 -10.139 19.139 1.00 48.19 83 TRP A CA 1
ATOM 651 C C . TRP A 1 83 ? 17.334 -10.690 19.171 1.00 48.19 83 TRP A C 1
ATOM 653 O O . TRP A 1 83 ? 17.502 -11.874 18.792 1.00 48.19 83 TRP A O 1
#

Secondary structure (DSSP, 8-state):
----B-EEEEEETTS-EEEEEESSTT--SGGGEEEEEEESSHHHHHHHHHHH-SSB-SPEEEEEEEEPPPSS-B---------

Foldseek 3Di:
DPFAWAWEWEQALVRFIKIWTQPDGPRPDSVRIAIADRHNDSVVSVVVCVVVDVHHDDYHYYHPNHHHDDPDHDYDPPPPPPD

Sequence (83 aa):
MSVLHRCDIWKATDSQWYMLVGDFEHASEPEDCTTYGPFNEEEDAYQFACSRLGNPGGYMLDASGSAPVPNECVRPRRHKSIW

Radius of gyration: 12.61 Å; chains: 1; bounding box: 31×24×34 Å

pLDDT: mean 78.4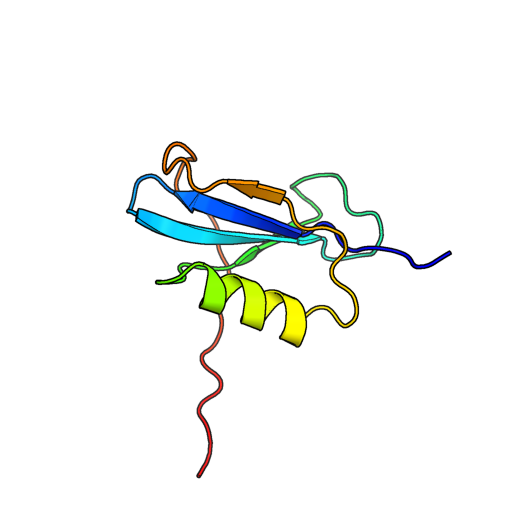7, std 13.9, range [39.22, 93.56]